Protein AF-A0A7R9N300-F1 (afdb_monomer_lite)

pLDDT: mean 79.07, std 14.96, range [37.84, 93.94]

Sequence (148 aa):
MIGENITVSVLFIGYVIVVLAVLLYRSAILATILIIALPAASLLIFPEASAAFLSSKRFSIIDDTVPIYNIHILLFIWASLLTLISYSELVSWYLTTTLKEKRNKEKNEKRSRKKGALPAKKSGMQVKIPFKPLENILIKMESLISKR

Secondary structure (DSSP, 8-state):
-HHHHHHHHHHHHHHHHHHHHHHHHT-HHHHHHHHHHHHHHHHHH-HHHHHHHHT-EEEEETTTTEEEEHHHHHHHHHHHHHHHHHHHHHHHHHHHHHHHHHHHHHHHHHHHHHHHTS-----------S-HHHHHHHHHHHHHHTT-

Foldseek 3Di:
DVVVVVVVVVVVVVLLVVLVCCLVPPHLVVSVCSLPVVLVVCCVVPVPVSVCQQQDFDDADDPNPRTDGPVVVSVVSSVVSNCVSVVVVVVVVVVVVVVVVVVVVVVVVVVVVVVVPDPPDDDDDDDDDPDPVVVVVVVVVVVVVVVD

Radius of gyration: 33.11 Å; chains: 1; bounding box: 68×48×85 Å

Structure (mmCIF, N/CA/C/O backbone):
data_AF-A0A7R9N300-F1
#
_entry.id   AF-A0A7R9N300-F1
#
loop_
_atom_site.group_PDB
_atom_site.id
_atom_site.type_symbol
_atom_site.label_atom_id
_atom_site.label_alt_id
_atom_site.label_comp_id
_atom_site.label_asym_id
_atom_site.label_entity_id
_atom_site.label_seq_id
_atom_site.pdbx_PDB_ins_code
_atom_site.Cartn_x
_atom_site.Cartn_y
_atom_site.Cartn_z
_atom_site.occupancy
_atom_site.B_iso_or_equiv
_atom_site.auth_seq_id
_atom_site.auth_comp_id
_atom_site.auth_asym_id
_atom_site.auth_atom_id
_atom_site.pdbx_PDB_model_num
ATOM 1 N N . MET A 1 1 ? 7.477 8.480 -27.616 1.00 49.88 1 MET A N 1
ATOM 2 C CA . MET A 1 1 ? 8.282 8.413 -26.374 1.00 49.88 1 MET A CA 1
ATOM 3 C C . MET A 1 1 ? 7.936 9.463 -25.309 1.00 49.88 1 MET A C 1
ATOM 5 O O . MET A 1 1 ? 7.931 9.095 -24.144 1.00 49.88 1 MET A O 1
ATOM 9 N N . ILE A 1 2 ? 7.628 10.737 -25.617 1.00 53.03 2 ILE A N 1
ATOM 10 C CA . ILE A 1 2 ? 7.255 11.720 -24.563 1.00 53.03 2 ILE A CA 1
ATOM 11 C C . ILE A 1 2 ? 5.836 11.465 -24.011 1.00 53.03 2 ILE A C 1
ATOM 13 O O . ILE A 1 2 ? 5.637 11.497 -22.801 1.00 53.03 2 ILE A O 1
ATOM 17 N N . GLY A 1 3 ? 4.867 11.139 -24.876 1.00 58.34 3 GLY A N 1
ATOM 18 C CA . GLY A 1 3 ? 3.469 10.917 -24.474 1.00 58.34 3 GLY A CA 1
ATOM 19 C C . GLY A 1 3 ? 3.245 9.710 -23.553 1.00 58.34 3 GLY A C 1
ATOM 20 O O . GLY A 1 3 ? 2.551 9.830 -22.550 1.00 58.34 3 GLY A O 1
ATOM 21 N N . GLU A 1 4 ? 3.888 8.572 -23.831 1.00 60.31 4 GLU A N 1
ATOM 22 C CA . GLU A 1 4 ? 3.704 7.332 -23.051 1.00 60.31 4 GLU A CA 1
ATOM 23 C C . GLU A 1 4 ? 4.165 7.478 -21.597 1.00 60.31 4 GLU A C 1
ATOM 25 O O . GLU A 1 4 ? 3.502 7.011 -20.673 1.00 60.31 4 GLU A O 1
ATOM 30 N N . ASN A 1 5 ? 5.262 8.205 -21.371 1.00 66.44 5 ASN A N 1
ATOM 31 C CA . ASN A 1 5 ? 5.778 8.455 -20.027 1.00 66.44 5 ASN A CA 1
ATOM 32 C C . ASN A 1 5 ? 4.820 9.300 -19.174 1.00 66.44 5 ASN A C 1
ATOM 34 O O . ASN A 1 5 ? 4.744 9.112 -17.956 1.00 66.44 5 ASN A O 1
ATOM 38 N N . ILE A 1 6 ? 4.080 10.219 -19.801 1.00 74.06 6 ILE A N 1
ATOM 39 C CA . ILE A 1 6 ? 3.089 11.061 -19.122 1.00 74.06 6 ILE A CA 1
ATOM 40 C C . ILE A 1 6 ? 1.875 10.216 -18.732 1.00 74.06 6 ILE A C 1
ATOM 42 O O . ILE A 1 6 ? 1.447 10.269 -17.580 1.00 74.06 6 ILE A O 1
ATOM 46 N N . THR A 1 7 ? 1.373 9.378 -19.643 1.00 79.19 7 THR A N 1
ATOM 47 C CA . THR A 1 7 ? 0.225 8.498 -19.386 1.00 79.19 7 THR A CA 1
ATOM 48 C C . THR A 1 7 ? 0.469 7.573 -18.196 1.00 79.19 7 THR A C 1
ATOM 50 O O . THR A 1 7 ? -0.360 7.511 -17.291 1.00 79.19 7 THR A O 1
ATOM 53 N N . VAL A 1 8 ? 1.627 6.908 -18.134 1.00 75.75 8 VAL A N 1
ATOM 54 C CA . VAL A 1 8 ? 1.952 6.001 -17.018 1.00 75.75 8 VAL A CA 1
ATOM 55 C C . VAL A 1 8 ? 2.082 6.762 -15.696 1.00 75.75 8 VAL A C 1
ATOM 57 O O . VAL A 1 8 ? 1.630 6.287 -14.655 1.00 75.75 8 VAL A O 1
ATOM 60 N N . SER A 1 9 ? 2.642 7.974 -15.731 1.00 76.06 9 SER A N 1
ATOM 61 C CA . SER A 1 9 ? 2.776 8.814 -14.536 1.00 76.06 9 SER A CA 1
ATOM 62 C C . SER A 1 9 ? 1.407 9.270 -14.013 1.00 76.06 9 SER A C 1
ATOM 64 O O . SER A 1 9 ? 1.168 9.239 -12.809 1.00 76.06 9 SER A O 1
ATOM 66 N N . VAL A 1 10 ? 0.478 9.623 -14.908 1.00 85.88 10 VAL A N 1
ATOM 67 C CA . VAL A 1 10 ? -0.907 9.985 -14.559 1.00 85.88 10 VAL A CA 1
ATOM 68 C C . VAL A 1 10 ? -1.656 8.791 -13.968 1.00 85.88 10 VAL A C 1
ATOM 70 O O . VAL A 1 10 ? -2.312 8.940 -12.939 1.00 85.88 10 VAL A O 1
ATOM 73 N N . LEU A 1 11 ? -1.526 7.601 -14.564 1.00 84.12 11 LEU A N 1
ATOM 74 C CA . LEU A 1 11 ? -2.128 6.374 -14.030 1.00 84.12 11 LEU 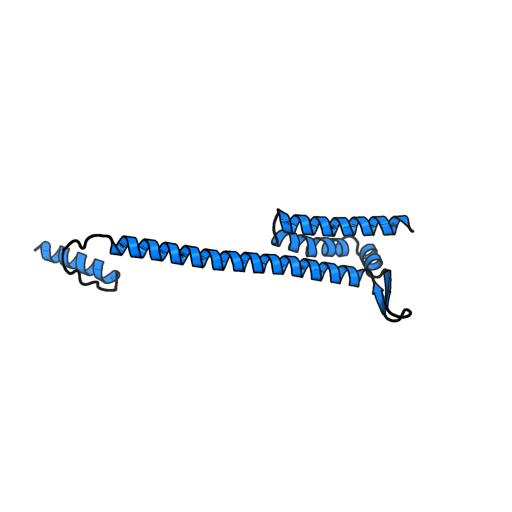A CA 1
ATOM 75 C C . LEU A 1 11 ? -1.602 6.054 -12.629 1.00 84.12 11 LEU A C 1
ATOM 77 O O . LEU A 1 11 ? -2.375 5.692 -11.744 1.00 84.12 11 LEU A O 1
ATOM 81 N N . PHE A 1 12 ? -0.301 6.240 -12.406 1.00 80.38 12 PHE A N 1
ATOM 82 C CA . PHE A 1 12 ? 0.316 6.012 -11.108 1.00 80.38 12 PHE A CA 1
ATOM 83 C C . PHE A 1 12 ? -0.162 7.008 -10.040 1.00 80.38 12 PHE A C 1
ATOM 85 O O . PHE A 1 12 ? -0.507 6.606 -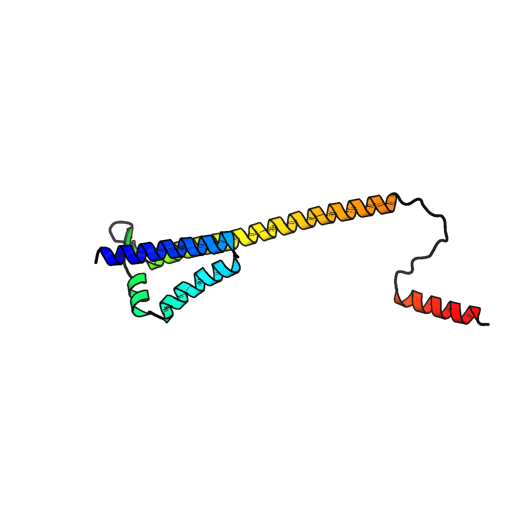8.930 1.00 80.38 12 PHE A O 1
ATOM 92 N N . ILE A 1 13 ? -0.256 8.298 -10.378 1.00 85.44 13 ILE A N 1
ATOM 93 C CA . ILE A 1 13 ? -0.833 9.312 -9.482 1.00 85.44 13 ILE A CA 1
ATOM 94 C C . ILE A 1 13 ? -2.299 8.978 -9.179 1.00 85.44 13 ILE A C 1
ATOM 96 O O . ILE A 1 13 ? -2.713 9.013 -8.020 1.00 85.44 13 ILE A O 1
ATOM 100 N N . GLY A 1 14 ? -3.072 8.594 -10.198 1.00 90.81 14 GLY A N 1
ATOM 101 C CA . GLY A 1 14 ? -4.456 8.152 -10.040 1.00 90.81 14 GLY A CA 1
ATOM 102 C C . GLY A 1 14 ? -4.580 6.965 -9.086 1.00 90.81 14 GLY A C 1
ATOM 103 O O . GLY A 1 14 ? -5.423 6.981 -8.192 1.00 90.81 14 GLY A O 1
ATOM 104 N N . TYR A 1 15 ? -3.693 5.978 -9.203 1.00 88.62 15 TYR A N 1
ATOM 105 C CA . TYR A 1 15 ? -3.618 4.848 -8.279 1.00 88.62 15 TYR A CA 1
ATOM 106 C C . TYR A 1 15 ? -3.397 5.296 -6.826 1.00 88.62 15 TYR A C 1
ATOM 108 O O . TYR A 1 15 ? -4.140 4.872 -5.941 1.00 88.62 15 TYR A O 1
ATOM 116 N N . VAL A 1 16 ? -2.440 6.196 -6.571 1.00 89.44 16 VAL A N 1
ATOM 117 C CA . VAL A 1 16 ? -2.187 6.724 -5.217 1.00 89.44 16 VAL A CA 1
ATOM 118 C C . VAL A 1 16 ? -3.424 7.436 -4.663 1.00 89.44 16 VAL A C 1
ATOM 120 O O . VAL A 1 16 ? -3.801 7.208 -3.513 1.00 89.44 16 VAL A O 1
ATOM 123 N N . ILE A 1 17 ? -4.096 8.252 -5.481 1.00 93.31 17 ILE A N 1
ATOM 124 C CA . ILE A 1 17 ? -5.331 8.949 -5.091 1.00 93.31 17 ILE A CA 1
ATOM 125 C C . ILE A 1 17 ? -6.433 7.948 -4.733 1.00 93.31 17 ILE A C 1
ATOM 127 O O . ILE A 1 17 ? -7.106 8.119 -3.718 1.00 93.31 17 ILE A O 1
ATOM 131 N N . VAL A 1 18 ? -6.606 6.886 -5.524 1.00 93.00 18 VAL A N 1
ATOM 132 C CA . VAL A 1 18 ? -7.599 5.835 -5.255 1.00 93.00 18 VAL A CA 1
ATOM 133 C C . VAL A 1 18 ? -7.302 5.125 -3.936 1.00 93.00 18 VAL A C 1
ATOM 135 O O . VAL A 1 18 ? -8.209 4.956 -3.122 1.00 93.00 18 VAL A O 1
ATOM 138 N N . VAL A 1 19 ? -6.045 4.752 -3.684 1.00 90.94 19 VAL A N 1
ATOM 139 C CA . VAL A 1 19 ? -5.636 4.123 -2.418 1.00 90.94 19 VAL A CA 1
ATOM 140 C C . VAL A 1 19 ? -5.947 5.033 -1.231 1.00 90.94 19 VAL A C 1
ATOM 142 O O . VAL A 1 19 ? -6.546 4.583 -0.252 1.00 90.94 19 VAL A O 1
ATOM 145 N N . LEU A 1 20 ? -5.597 6.319 -1.325 1.00 91.12 20 LEU A N 1
ATOM 146 C CA . LEU A 1 20 ? -5.889 7.302 -0.281 1.00 91.12 20 LEU A CA 1
ATOM 147 C C . LEU A 1 20 ? -7.397 7.480 -0.070 1.00 91.12 20 LEU A C 1
ATOM 149 O O . LEU A 1 20 ? -7.852 7.514 1.071 1.00 91.12 20 LEU A O 1
ATOM 153 N N . ALA A 1 21 ? -8.190 7.538 -1.139 1.00 93.06 21 ALA A N 1
ATOM 154 C CA . ALA A 1 21 ? -9.643 7.629 -1.036 1.00 93.06 21 ALA A CA 1
ATOM 155 C C . ALA A 1 21 ? -10.241 6.395 -0.337 1.00 93.06 21 ALA A C 1
ATOM 157 O O . ALA A 1 21 ? -11.104 6.529 0.530 1.00 93.06 21 ALA A O 1
ATOM 158 N N . VAL A 1 22 ? -9.765 5.189 -0.654 1.00 93.62 22 VAL A N 1
ATOM 159 C CA . VAL A 1 22 ? -10.220 3.959 0.016 1.00 93.62 22 VAL A CA 1
ATOM 160 C C . VAL A 1 22 ? -9.822 3.952 1.491 1.00 93.62 22 VAL A C 1
ATOM 162 O O . VAL A 1 22 ? -10.640 3.574 2.335 1.00 93.62 22 VAL A O 1
ATOM 165 N N . LEU A 1 23 ? -8.612 4.410 1.816 1.00 92.50 23 LEU A N 1
ATOM 166 C CA . LEU A 1 23 ? -8.161 4.544 3.199 1.00 92.50 23 LEU A CA 1
ATOM 167 C C . LEU A 1 23 ? -9.057 5.501 3.996 1.00 92.50 23 LEU A C 1
ATOM 169 O O . LEU A 1 23 ? -9.495 5.157 5.090 1.00 92.50 23 LEU A O 1
ATOM 173 N N . LEU A 1 24 ? -9.352 6.678 3.439 1.00 89.88 24 LEU A N 1
ATOM 174 C CA . LEU A 1 24 ? -10.097 7.734 4.128 1.00 89.88 24 LEU A CA 1
ATOM 175 C C . LEU A 1 24 ? -11.600 7.448 4.244 1.00 89.88 24 LEU A C 1
ATOM 177 O O . LEU A 1 24 ? -12.204 7.787 5.259 1.00 89.88 24 LEU A O 1
ATOM 181 N N . TYR A 1 25 ? -12.214 6.845 3.221 1.00 91.06 25 TYR A N 1
ATOM 182 C CA . TYR A 1 25 ? -13.678 6.737 3.128 1.00 91.06 25 TYR A CA 1
ATOM 183 C C . TYR A 1 25 ? -14.234 5.319 3.284 1.00 91.06 25 TYR A C 1
ATOM 185 O O . TYR A 1 25 ? -15.447 5.160 3.428 1.00 91.06 25 TYR A O 1
ATOM 193 N N . ARG A 1 26 ? -13.400 4.273 3.217 1.00 90.38 26 ARG A N 1
ATOM 194 C CA . ARG A 1 26 ? -13.873 2.879 3.246 1.00 90.38 26 ARG A CA 1
ATOM 195 C C . ARG A 1 26 ? -13.278 2.064 4.382 1.00 90.38 26 ARG A C 1
ATOM 197 O O . ARG A 1 26 ? -14.015 1.676 5.283 1.00 90.38 26 ARG A O 1
ATOM 204 N N . SER A 1 27 ? -12.002 1.700 4.296 1.00 89.81 27 SER A N 1
ATOM 205 C CA . SER A 1 27 ? -11.371 0.795 5.262 1.00 89.81 27 SER A CA 1
ATOM 206 C C . SER A 1 27 ? -9.859 0.748 5.074 1.00 89.81 27 SER A C 1
ATOM 208 O O . SER A 1 27 ? -9.376 0.594 3.950 1.00 89.81 27 SER A O 1
ATOM 210 N N . ALA A 1 28 ? -9.130 0.754 6.193 1.00 89.38 28 ALA A N 1
ATOM 211 C CA . ALA A 1 28 ? -7.696 0.495 6.230 1.00 89.38 28 ALA A CA 1
ATOM 212 C C . ALA A 1 28 ? -7.333 -0.876 5.629 1.00 89.38 28 ALA A C 1
ATOM 214 O O . ALA A 1 28 ? -6.378 -0.977 4.865 1.00 89.38 28 ALA A O 1
ATOM 215 N N . ILE A 1 29 ? -8.132 -1.921 5.886 1.00 90.50 29 ILE A N 1
ATOM 216 C CA . ILE A 1 29 ? -7.883 -3.279 5.366 1.00 90.50 29 ILE A CA 1
ATOM 217 C C . ILE A 1 29 ? -7.956 -3.294 3.836 1.00 90.50 29 ILE A C 1
ATOM 219 O O . ILE A 1 29 ? -7.074 -3.841 3.176 1.00 90.50 29 ILE A O 1
ATOM 223 N N . LEU A 1 30 ? -8.988 -2.668 3.263 1.00 91.81 30 LEU A N 1
ATOM 224 C CA . LEU A 1 30 ? -9.150 -2.597 1.808 1.00 91.81 30 LEU A CA 1
ATOM 225 C C . LEU A 1 30 ? -8.027 -1.790 1.152 1.00 91.81 30 LEU A C 1
ATOM 227 O O . LEU A 1 30 ? -7.529 -2.196 0.105 1.00 91.81 30 LEU A O 1
ATOM 231 N N . ALA A 1 31 ? -7.602 -0.687 1.774 1.00 91.94 31 ALA A N 1
ATOM 232 C CA . ALA A 1 31 ? -6.475 0.104 1.290 1.00 91.94 31 ALA A CA 1
ATOM 233 C C . ALA A 1 31 ? -5.169 -0.709 1.292 1.00 91.94 31 ALA A C 1
ATOM 235 O O . ALA A 1 31 ? -4.437 -0.684 0.306 1.00 91.94 31 ALA A O 1
ATOM 236 N N . THR A 1 32 ? -4.912 -1.495 2.343 1.00 91.12 32 THR A N 1
ATOM 237 C CA . THR A 1 32 ? -3.747 -2.392 2.415 1.00 91.12 32 THR A CA 1
ATOM 238 C C . THR A 1 32 ? -3.775 -3.450 1.316 1.00 91.12 32 THR A C 1
ATOM 240 O O . THR A 1 32 ? -2.765 -3.665 0.647 1.00 91.12 32 THR A O 1
ATOM 243 N N . ILE A 1 33 ? -4.930 -4.090 1.092 1.00 93.12 33 ILE A N 1
ATOM 244 C CA . ILE A 1 33 ? -5.087 -5.073 0.010 1.00 93.12 33 ILE A CA 1
ATOM 245 C C . ILE A 1 33 ? -4.790 -4.414 -1.336 1.00 93.12 33 ILE A C 1
ATOM 247 O O . ILE A 1 33 ? -4.037 -4.972 -2.123 1.00 93.12 33 ILE A O 1
ATOM 251 N N . LEU A 1 34 ? -5.324 -3.219 -1.587 1.00 92.12 34 LEU A N 1
ATOM 252 C CA . LEU A 1 34 ? -5.069 -2.465 -2.815 1.00 92.12 34 LEU A CA 1
ATOM 253 C C . LEU A 1 34 ? -3.584 -2.148 -3.017 1.00 92.12 34 LEU A C 1
ATOM 255 O O . LEU A 1 34 ? -3.086 -2.321 -4.128 1.00 92.12 34 LEU A O 1
ATOM 259 N N . ILE A 1 35 ? -2.880 -1.739 -1.956 1.00 91.31 35 ILE A N 1
ATOM 260 C CA . ILE A 1 35 ? -1.448 -1.416 -2.028 1.00 91.31 35 ILE A CA 1
ATOM 261 C C . ILE A 1 35 ? -0.603 -2.616 -2.436 1.00 91.31 35 ILE A C 1
ATOM 263 O O . ILE A 1 35 ? 0.374 -2.454 -3.158 1.00 91.31 35 ILE A O 1
ATOM 267 N N . ILE A 1 36 ? -0.954 -3.806 -1.956 1.00 88.94 36 ILE A N 1
ATOM 268 C CA . ILE A 1 36 ? -0.147 -5.009 -2.165 1.00 88.94 36 ILE A CA 1
ATOM 269 C C . ILE A 1 36 ? -0.589 -5.738 -3.435 1.00 88.94 36 ILE A C 1
ATOM 271 O O . ILE A 1 36 ? 0.233 -6.078 -4.285 1.00 88.94 36 ILE A O 1
ATOM 275 N N . ALA A 1 37 ? -1.891 -5.982 -3.577 1.00 89.56 37 ALA A N 1
ATOM 276 C CA . ALA A 1 37 ? -2.434 -6.855 -4.607 1.00 89.56 37 ALA A CA 1
ATOM 277 C C . ALA A 1 37 ? -2.319 -6.252 -6.004 1.00 89.56 37 ALA A C 1
ATOM 279 O O . ALA A 1 37 ? -2.023 -6.972 -6.947 1.00 89.56 37 ALA A O 1
ATOM 280 N N . LEU A 1 38 ? -2.543 -4.947 -6.153 1.00 86.81 38 LEU A N 1
ATOM 281 C CA . LEU A 1 38 ? -2.583 -4.304 -7.464 1.00 86.81 38 LEU A CA 1
ATOM 282 C C . LEU A 1 38 ? -1.211 -4.304 -8.171 1.00 86.81 38 LEU A C 1
ATOM 284 O O . LEU A 1 38 ? -1.136 -4.726 -9.325 1.00 86.81 38 LEU A O 1
ATOM 288 N N . PRO A 1 39 ? -0.108 -3.935 -7.502 1.00 83.56 39 PRO A N 1
ATOM 289 C CA . PRO A 1 39 ? 1.212 -4.041 -8.114 1.00 83.56 39 PRO A CA 1
ATOM 290 C C . PRO A 1 39 ? 1.775 -5.468 -8.154 1.00 83.56 39 PRO A C 1
ATOM 292 O O . PRO A 1 39 ? 2.515 -5.807 -9.075 1.00 83.56 39 PRO A O 1
ATOM 295 N N . ALA A 1 40 ? 1.401 -6.344 -7.216 1.00 87.62 40 ALA A N 1
ATOM 296 C CA . ALA A 1 40 ? 1.701 -7.768 -7.364 1.00 87.62 40 ALA A CA 1
ATOM 297 C C . ALA A 1 40 ? 1.009 -8.346 -8.612 1.00 87.62 40 ALA A C 1
ATOM 299 O O . ALA A 1 40 ? 1.629 -9.061 -9.397 1.00 87.62 40 ALA A O 1
ATOM 300 N N . ALA A 1 41 ? -0.252 -7.979 -8.849 1.00 89.50 41 ALA A N 1
ATOM 301 C CA . ALA A 1 41 ? -0.995 -8.380 -10.035 1.00 89.50 41 ALA A CA 1
ATOM 302 C C . ALA A 1 41 ? -0.363 -7.823 -11.316 1.00 89.50 41 ALA A C 1
ATOM 304 O O . ALA A 1 41 ? -0.276 -8.553 -12.299 1.00 89.50 41 ALA A O 1
ATOM 305 N N . SER A 1 42 ? 0.135 -6.581 -11.321 1.00 85.62 42 SER A N 1
ATOM 306 C CA . SER A 1 42 ? 0.801 -6.037 -12.512 1.00 85.62 42 SER A CA 1
ATOM 307 C C . SER A 1 42 ? 2.063 -6.823 -12.877 1.00 85.62 42 SER A C 1
ATOM 309 O O . SER A 1 42 ? 2.279 -7.102 -14.054 1.00 85.62 42 SER A O 1
ATOM 311 N N . LEU A 1 43 ? 2.850 -7.244 -11.879 1.00 89.00 43 LEU A N 1
ATOM 312 C CA . LEU A 1 43 ? 4.031 -8.091 -12.083 1.00 89.00 43 LEU A CA 1
ATOM 313 C C . LEU A 1 43 ? 3.678 -9.477 -12.633 1.00 89.00 43 LEU A C 1
ATOM 315 O O . LEU A 1 43 ? 4.429 -10.014 -13.441 1.00 89.00 43 LEU A O 1
ATOM 319 N N . LEU A 1 44 ? 2.548 -10.050 -12.213 1.00 92.00 44 LEU A N 1
ATOM 320 C CA . LEU A 1 44 ? 2.114 -11.377 -12.657 1.00 92.00 44 LEU A CA 1
ATOM 321 C C . LEU A 1 44 ? 1.475 -11.361 -14.050 1.00 92.00 44 LEU A C 1
ATOM 323 O O . LEU A 1 44 ? 1.695 -12.282 -14.830 1.00 92.00 44 LEU A O 1
ATOM 327 N N . ILE A 1 45 ? 0.678 -10.336 -14.362 1.00 93.81 45 ILE A N 1
ATOM 328 C CA . ILE A 1 45 ? -0.062 -10.248 -15.629 1.00 93.81 45 ILE A CA 1
ATOM 329 C C . ILE A 1 45 ? 0.838 -9.707 -16.749 1.00 93.81 45 ILE A C 1
ATOM 331 O O . ILE A 1 45 ? 0.759 -10.176 -17.881 1.00 93.81 45 ILE A O 1
ATOM 335 N N . PHE A 1 46 ? 1.709 -8.741 -16.438 1.00 91.25 46 PHE A N 1
ATOM 336 C CA . PHE A 1 46 ? 2.578 -8.071 -17.410 1.00 91.25 46 PHE A CA 1
ATOM 337 C C . PHE A 1 46 ? 4.034 -8.026 -16.918 1.00 91.25 46 PHE A C 1
ATOM 339 O O . PHE A 1 46 ? 4.543 -6.946 -16.593 1.00 91.25 46 PHE A O 1
ATOM 346 N N . PRO A 1 47 ? 4.725 -9.177 -16.848 1.00 88.00 47 PRO A N 1
ATOM 347 C CA . PRO A 1 47 ? 6.058 -9.267 -16.253 1.00 88.00 47 PRO A CA 1
ATOM 348 C C . PRO A 1 47 ? 7.102 -8.427 -17.001 1.00 88.00 47 PRO A C 1
ATOM 350 O O . PRO A 1 47 ? 7.846 -7.680 -16.370 1.00 88.00 47 PRO A O 1
ATOM 353 N N . GLU A 1 48 ? 7.124 -8.476 -18.335 1.00 88.44 48 GLU A N 1
ATOM 354 C CA . GLU A 1 48 ? 8.104 -7.745 -19.156 1.00 88.44 48 GLU A CA 1
ATOM 355 C C . GLU A 1 48 ? 7.913 -6.227 -19.072 1.00 88.44 48 GLU A C 1
ATOM 357 O O . GLU A 1 48 ? 8.859 -5.488 -18.796 1.00 88.44 48 GLU A O 1
ATOM 362 N N . ALA A 1 49 ? 6.673 -5.757 -19.239 1.00 85.44 49 ALA A N 1
ATOM 363 C CA . ALA A 1 49 ? 6.350 -4.336 -19.148 1.00 85.44 49 ALA A CA 1
ATOM 364 C C . ALA A 1 49 ? 6.597 -3.789 -17.733 1.00 85.44 49 ALA A C 1
ATOM 366 O O . ALA A 1 49 ? 7.119 -2.684 -17.575 1.00 85.44 49 ALA A O 1
ATOM 367 N N . SER A 1 50 ? 6.277 -4.575 -16.701 1.00 86.19 50 SER A N 1
ATOM 368 C CA . SER A 1 50 ? 6.535 -4.202 -15.310 1.00 86.19 50 SER A CA 1
ATOM 369 C C . SER A 1 50 ? 8.032 -4.149 -15.014 1.00 86.19 50 SER A C 1
ATOM 371 O O . SER A 1 50 ? 8.490 -3.177 -14.421 1.00 86.19 50 SER A O 1
ATOM 373 N N . ALA A 1 51 ? 8.815 -5.136 -15.457 1.00 86.88 51 ALA A N 1
ATOM 374 C CA . ALA A 1 51 ? 10.264 -5.136 -15.276 1.00 86.88 51 ALA A CA 1
ATOM 375 C C . ALA A 1 51 ? 10.913 -3.923 -15.959 1.00 86.88 51 ALA A C 1
ATOM 377 O O . ALA A 1 51 ? 11.666 -3.196 -15.312 1.00 86.88 51 ALA A O 1
ATOM 378 N N . ALA A 1 52 ? 10.541 -3.645 -17.214 1.00 86.19 52 ALA A N 1
ATOM 379 C CA . ALA A 1 52 ? 11.025 -2.486 -17.961 1.00 86.19 52 ALA A CA 1
ATOM 380 C C . ALA A 1 52 ? 10.645 -1.157 -17.286 1.00 86.19 52 ALA A C 1
ATOM 382 O O . ALA A 1 52 ? 11.460 -0.233 -17.193 1.00 86.19 52 ALA A O 1
ATOM 383 N N . PHE A 1 53 ? 9.419 -1.055 -16.763 1.00 83.88 53 PHE A N 1
ATOM 384 C CA . PHE A 1 53 ? 8.986 0.122 -16.019 1.00 83.88 53 PHE A CA 1
ATOM 385 C C . PHE A 1 53 ? 9.798 0.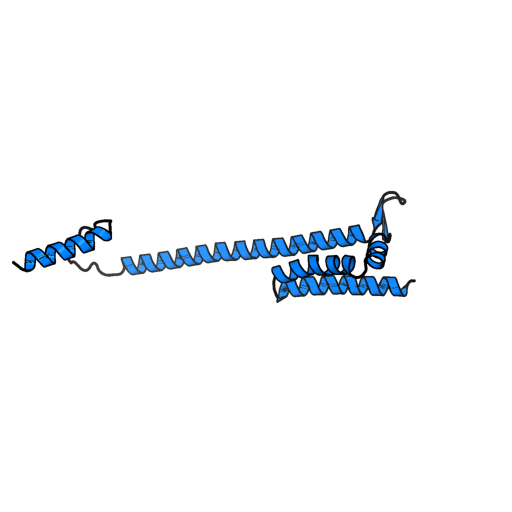305 -14.735 1.00 83.88 53 PHE A C 1
ATOM 387 O O . PHE A 1 53 ? 10.275 1.408 -14.473 1.00 83.88 53 PHE A O 1
ATOM 394 N N . LEU A 1 54 ? 9.984 -0.751 -13.942 1.00 85.88 54 LEU A N 1
ATOM 395 C CA . LEU A 1 54 ? 10.695 -0.694 -12.664 1.00 85.88 54 LEU A CA 1
ATOM 396 C C . LEU A 1 54 ? 12.184 -0.365 -12.828 1.00 85.88 54 LEU A C 1
ATOM 398 O O . LEU A 1 54 ? 12.724 0.383 -12.010 1.00 85.88 54 LEU A O 1
ATOM 402 N N . SER A 1 55 ? 12.821 -0.862 -13.893 1.00 88.81 55 SER A N 1
ATOM 403 C CA . SER A 1 55 ? 14.226 -0.595 -14.225 1.00 88.81 55 SER A CA 1
ATOM 404 C C . SER A 1 55 ? 14.451 0.730 -14.959 1.00 88.81 55 SER A C 1
ATOM 406 O O . SER A 1 55 ? 15.589 1.079 -15.265 1.00 88.81 55 SER A O 1
ATOM 408 N N . SER A 1 56 ? 13.395 1.489 -15.267 1.00 86.62 56 SER A N 1
ATOM 409 C CA . SER A 1 56 ? 13.530 2.776 -15.952 1.00 86.62 56 SER A CA 1
ATOM 410 C C . SER A 1 56 ? 14.155 3.826 -15.029 1.00 86.62 56 SER A C 1
ATOM 412 O O . SER A 1 56 ? 13.632 4.121 -13.948 1.00 86.62 56 SER A O 1
ATOM 414 N N . LYS A 1 57 ? 15.283 4.404 -15.464 1.00 85.94 57 LYS A N 1
ATOM 415 C CA . LYS A 1 57 ? 15.996 5.485 -14.764 1.00 85.94 57 LYS A CA 1
ATOM 416 C C . LYS A 1 57 ? 15.200 6.786 -14.876 1.00 85.94 57 LYS A C 1
ATOM 418 O O . LYS A 1 57 ? 14.770 7.155 -15.966 1.00 85.94 57 LYS A O 1
ATOM 423 N N . ARG A 1 58 ? 15.014 7.490 -13.756 1.00 81.94 58 ARG A N 1
ATOM 424 C CA . ARG A 1 58 ? 14.323 8.790 -13.725 1.00 81.94 58 ARG A CA 1
ATOM 425 C C . ARG A 1 58 ? 15.276 9.953 -13.561 1.00 81.94 58 ARG A C 1
ATOM 427 O O . ARG A 1 58 ? 15.194 10.915 -14.312 1.00 81.94 58 ARG A O 1
ATOM 434 N N . PHE A 1 59 ? 16.162 9.861 -12.585 1.00 81.38 59 PHE A N 1
ATOM 435 C CA . PHE A 1 59 ? 17.169 10.874 -12.303 1.00 81.38 59 PHE A CA 1
ATOM 436 C C . PHE A 1 59 ? 18.347 10.213 -11.601 1.00 81.38 59 PHE A C 1
ATOM 438 O O . PHE A 1 59 ? 18.250 9.071 -11.153 1.00 81.38 59 PHE A O 1
ATOM 445 N N . SER A 1 60 ? 19.471 10.910 -11.530 1.00 81.00 60 SER A N 1
ATOM 446 C CA . SER A 1 60 ? 20.609 10.470 -10.736 1.00 81.00 60 SER A CA 1
ATOM 447 C C . SER A 1 60 ? 20.960 11.529 -9.713 1.00 81.00 60 SER A C 1
ATOM 449 O O . SER A 1 60 ? 20.828 12.722 -9.980 1.00 81.00 60 SER A O 1
ATOM 451 N N . ILE A 1 61 ? 21.391 11.084 -8.540 1.00 73.88 61 ILE A N 1
ATOM 452 C CA . ILE A 1 61 ? 21.917 11.955 -7.495 1.00 73.88 61 ILE A CA 1
ATOM 453 C C . ILE A 1 61 ? 23.444 11.910 -7.589 1.00 73.88 61 ILE A C 1
ATOM 455 O O . ILE A 1 61 ? 24.008 10.819 -7.649 1.00 73.88 61 ILE A O 1
ATOM 459 N N . ILE A 1 62 ? 24.075 13.094 -7.600 1.00 71.06 62 ILE A N 1
ATOM 460 C CA . ILE A 1 62 ? 25.534 13.323 -7.659 1.00 71.06 62 ILE A CA 1
ATOM 461 C C . ILE A 1 62 ? 26.172 12.722 -8.920 1.00 71.06 62 ILE A C 1
ATOM 463 O O . ILE A 1 62 ? 26.478 11.534 -8.940 1.00 71.06 62 ILE A O 1
ATOM 467 N N . ASP A 1 63 ? 26.370 13.540 -9.961 1.00 67.69 63 ASP A N 1
ATOM 468 C CA . ASP A 1 63 ? 27.167 13.232 -11.168 1.00 67.69 63 ASP A CA 1
ATOM 469 C C . ASP A 1 63 ? 27.055 11.780 -11.670 1.00 67.69 63 ASP A C 1
ATOM 471 O O . ASP A 1 63 ? 28.039 11.100 -11.934 1.00 67.69 63 ASP A O 1
ATOM 475 N N . ASP A 1 64 ? 25.823 11.282 -11.772 1.00 69.69 64 ASP A N 1
ATOM 476 C CA . ASP A 1 64 ? 25.504 9.929 -12.242 1.00 69.69 64 ASP A CA 1
ATOM 477 C C . ASP A 1 64 ? 25.939 8.737 -11.357 1.00 69.69 64 ASP A C 1
ATOM 479 O O . ASP A 1 64 ? 25.770 7.580 -11.739 1.00 69.69 64 ASP A O 1
ATOM 483 N N . THR A 1 65 ? 26.395 9.001 -10.132 1.00 75.75 65 THR A N 1
ATOM 484 C CA . THR A 1 65 ? 26.917 7.984 -9.202 1.00 75.75 65 THR A CA 1
ATOM 485 C C . THR A 1 65 ? 25.812 7.129 -8.573 1.00 75.75 65 THR A C 1
ATOM 487 O O . THR A 1 65 ? 26.000 5.930 -8.369 1.00 75.75 65 THR A O 1
ATOM 490 N N . VAL A 1 66 ? 24.648 7.717 -8.263 1.00 80.88 66 VAL A N 1
ATOM 491 C CA . VAL A 1 66 ? 23.520 6.997 -7.643 1.00 80.88 66 VAL A CA 1
ATOM 492 C C . VAL A 1 66 ? 22.260 7.120 -8.508 1.00 80.88 66 VAL A C 1
ATOM 494 O O . VAL A 1 66 ? 21.481 8.068 -8.339 1.00 80.88 66 VAL A O 1
ATOM 497 N N . PRO A 1 67 ? 22.025 6.171 -9.437 1.00 84.06 67 PRO A N 1
ATOM 498 C CA . PRO A 1 67 ? 20.855 6.202 -10.302 1.00 84.06 67 PRO A CA 1
ATOM 499 C C . PRO A 1 67 ? 19.575 5.865 -9.526 1.00 84.06 67 PRO A C 1
ATOM 501 O O . PRO A 1 67 ? 19.455 4.815 -8.892 1.00 84.06 67 PRO A O 1
ATOM 504 N N . ILE A 1 68 ? 18.568 6.732 -9.639 1.00 87.12 68 ILE A N 1
ATOM 505 C CA . ILE A 1 68 ? 17.230 6.509 -9.095 1.00 87.12 68 ILE A CA 1
ATOM 506 C C . ILE A 1 68 ? 16.310 5.994 -10.196 1.00 87.12 68 ILE A C 1
ATOM 508 O O . ILE A 1 68 ? 15.874 6.710 -11.102 1.00 87.12 68 ILE A O 1
ATOM 512 N N . TYR A 1 69 ? 16.006 4.710 -10.076 1.00 88.94 69 TYR A N 1
ATOM 513 C CA . TYR A 1 69 ? 14.996 4.011 -10.858 1.00 88.94 69 TYR A CA 1
ATOM 514 C C . TYR A 1 69 ? 13.578 4.191 -10.302 1.00 88.94 69 TYR A C 1
ATOM 516 O O . TYR A 1 69 ? 13.385 4.485 -9.118 1.00 88.94 69 TYR A O 1
ATOM 524 N N . ASN A 1 70 ? 12.580 3.931 -11.147 1.00 86.88 70 ASN A N 1
ATOM 525 C CA . ASN A 1 70 ? 11.165 3.922 -10.767 1.00 86.88 70 ASN A CA 1
ATOM 526 C C . ASN A 1 70 ? 10.867 3.018 -9.565 1.00 86.88 70 ASN A C 1
ATOM 528 O O . ASN A 1 70 ? 10.024 3.382 -8.747 1.00 86.88 70 ASN A O 1
ATOM 532 N N . ILE A 1 71 ? 11.565 1.883 -9.419 1.00 87.50 71 ILE A N 1
ATOM 533 C CA . ILE A 1 71 ? 11.379 0.997 -8.262 1.00 87.50 71 ILE A CA 1
ATOM 534 C C . ILE A 1 71 ? 11.635 1.712 -6.932 1.00 87.50 71 ILE A C 1
ATOM 536 O O . ILE A 1 71 ? 10.866 1.515 -6.000 1.00 87.50 71 ILE A O 1
ATOM 540 N N . HIS A 1 72 ? 12.639 2.589 -6.837 1.00 89.81 72 HIS A N 1
ATOM 541 C CA . HIS A 1 72 ? 12.933 3.305 -5.591 1.00 89.81 72 HIS A CA 1
ATOM 542 C C . HIS A 1 72 ? 11.814 4.279 -5.223 1.00 89.81 72 HIS A C 1
ATOM 544 O O . HIS A 1 72 ? 11.384 4.331 -4.073 1.00 89.81 72 HIS A O 1
ATOM 550 N N . ILE A 1 73 ? 11.316 5.026 -6.213 1.00 86.25 73 ILE A N 1
ATOM 551 C CA . ILE A 1 73 ? 10.211 5.976 -6.038 1.00 86.25 73 ILE A CA 1
ATOM 552 C C . ILE A 1 73 ? 8.943 5.220 -5.630 1.00 86.25 73 ILE A C 1
ATOM 554 O O . ILE A 1 73 ? 8.246 5.621 -4.699 1.00 86.25 73 ILE A O 1
ATOM 558 N N . LEU A 1 74 ? 8.673 4.095 -6.294 1.00 85.12 74 LEU A N 1
ATOM 559 C CA . LEU A 1 74 ? 7.540 3.232 -5.995 1.00 85.12 74 LEU A CA 1
ATOM 560 C C . LEU A 1 74 ? 7.617 2.683 -4.566 1.00 85.12 74 LEU A C 1
ATOM 562 O O . LEU A 1 74 ? 6.643 2.795 -3.824 1.00 85.12 74 LEU A O 1
ATOM 566 N N . LEU A 1 75 ? 8.781 2.160 -4.161 1.00 88.44 75 LEU A N 1
ATOM 567 C CA . LEU A 1 75 ? 9.010 1.638 -2.813 1.00 88.44 75 LEU A CA 1
ATOM 568 C C . LEU A 1 75 ? 8.827 2.725 -1.752 1.00 88.44 75 LEU A C 1
ATOM 570 O O . LEU A 1 75 ? 8.198 2.479 -0.728 1.00 88.44 75 LEU A O 1
ATOM 574 N N . PHE A 1 76 ? 9.351 3.928 -2.002 1.00 89.69 76 PHE A N 1
ATOM 575 C CA . PHE A 1 76 ? 9.216 5.064 -1.095 1.00 89.69 76 PHE A CA 1
ATOM 576 C C . PHE A 1 76 ? 7.747 5.444 -0.885 1.00 89.69 76 PHE A C 1
ATOM 578 O O . PHE A 1 76 ? 7.296 5.616 0.251 1.00 89.69 76 PHE A O 1
ATOM 585 N N . ILE A 1 77 ? 6.976 5.523 -1.971 1.00 87.38 77 ILE A N 1
ATOM 586 C CA . ILE A 1 77 ? 5.548 5.844 -1.913 1.00 87.38 77 ILE A CA 1
ATOM 587 C C . ILE A 1 77 ? 4.778 4.731 -1.205 1.00 87.38 77 ILE A C 1
ATOM 589 O O . ILE A 1 77 ? 3.940 5.018 -0.354 1.00 87.38 77 ILE A O 1
ATOM 593 N N . TRP A 1 78 ? 5.081 3.465 -1.488 1.00 90.00 78 TRP A N 1
ATOM 594 C CA . TRP A 1 78 ? 4.441 2.343 -0.802 1.00 90.00 78 TRP A CA 1
ATOM 595 C C . TRP A 1 78 ? 4.744 2.316 0.683 1.00 90.00 78 TRP A C 1
ATOM 597 O O . TRP A 1 78 ? 3.821 2.167 1.474 1.00 90.00 78 TRP A O 1
ATOM 607 N N . ALA A 1 79 ? 6.006 2.490 1.073 1.00 91.44 79 ALA A N 1
ATOM 608 C CA . ALA A 1 79 ? 6.391 2.558 2.475 1.00 91.44 79 ALA A CA 1
ATOM 609 C C . ALA A 1 79 ? 5.664 3.708 3.186 1.00 91.44 79 ALA A C 1
ATOM 611 O O . ALA A 1 79 ? 5.136 3.522 4.284 1.00 91.44 79 ALA A O 1
ATOM 612 N N . SER A 1 80 ? 5.563 4.869 2.533 1.00 92.38 80 SER A N 1
ATOM 613 C CA . SER A 1 80 ? 4.832 6.028 3.053 1.00 92.38 80 SER A CA 1
ATOM 614 C C . SER A 1 80 ? 3.343 5.728 3.240 1.00 92.38 80 SER A C 1
ATOM 616 O O . SER A 1 80 ? 2.790 5.985 4.308 1.00 92.38 80 SER A O 1
ATOM 618 N N . LEU A 1 81 ? 2.693 5.134 2.236 1.00 90.94 81 LEU A N 1
ATOM 619 C CA . LEU A 1 81 ? 1.278 4.775 2.310 1.00 90.94 81 LEU A CA 1
ATOM 620 C C . LEU A 1 81 ? 1.022 3.679 3.355 1.00 90.94 81 LEU A C 1
ATOM 622 O O . LEU A 1 81 ? 0.091 3.799 4.143 1.00 90.94 81 LEU A O 1
ATOM 626 N N . LEU A 1 82 ? 1.865 2.647 3.424 1.00 91.38 82 LEU A N 1
ATOM 627 C CA . LEU A 1 82 ? 1.756 1.573 4.415 1.00 91.38 82 LEU A CA 1
ATOM 628 C C . LEU A 1 82 ? 1.915 2.113 5.841 1.00 91.38 82 LEU A C 1
ATOM 630 O O . LEU A 1 82 ? 1.166 1.728 6.742 1.00 91.38 82 LEU A O 1
ATOM 634 N N . THR A 1 83 ? 2.858 3.037 6.037 1.00 93.94 83 THR A N 1
ATOM 635 C CA . THR A 1 83 ? 3.044 3.742 7.309 1.00 93.94 83 THR A CA 1
ATOM 636 C C . THR A 1 83 ? 1.803 4.552 7.658 1.00 93.94 83 THR A C 1
ATOM 638 O O . THR A 1 83 ? 1.322 4.457 8.783 1.00 93.94 83 THR A O 1
ATOM 641 N N . LEU A 1 84 ? 1.238 5.293 6.700 1.00 93.31 84 LEU A N 1
ATOM 642 C CA . LEU A 1 84 ? 0.025 6.083 6.909 1.00 93.31 84 LEU A CA 1
ATOM 643 C C . LEU A 1 84 ? -1.169 5.207 7.313 1.00 93.31 84 LEU A C 1
ATOM 645 O O . LEU A 1 84 ? -1.861 5.528 8.279 1.00 93.31 84 LEU A O 1
ATOM 649 N N . ILE A 1 85 ? -1.386 4.086 6.618 1.00 91.56 85 ILE A N 1
ATOM 650 C CA . ILE A 1 85 ? -2.455 3.137 6.949 1.00 91.56 85 ILE A CA 1
ATOM 651 C C . ILE A 1 85 ? -2.244 2.574 8.353 1.00 91.56 85 ILE A C 1
ATOM 653 O O . ILE A 1 85 ? -3.141 2.658 9.192 1.00 91.56 85 ILE A O 1
ATOM 657 N N . SER A 1 86 ? -1.048 2.050 8.627 1.00 91.56 86 SER A N 1
ATOM 658 C CA . SER A 1 86 ? -0.723 1.435 9.918 1.00 91.56 86 SER A CA 1
ATOM 659 C C . SER A 1 86 ? -0.879 2.437 11.060 1.00 91.56 86 SER A C 1
ATOM 661 O O . SER A 1 86 ? -1.470 2.128 12.092 1.00 91.56 86 SER A O 1
ATOM 663 N N . TYR A 1 87 ? -0.406 3.666 10.858 1.00 93.12 87 TYR A N 1
ATOM 664 C CA . TYR A 1 87 ? -0.539 4.747 11.823 1.00 93.12 87 TYR A CA 1
ATOM 665 C C . TYR A 1 87 ? -2.006 5.110 12.072 1.00 93.12 87 TYR A C 1
ATOM 667 O O . TYR A 1 87 ? -2.413 5.243 13.225 1.00 93.12 87 TYR A O 1
ATOM 675 N N . SER A 1 88 ? -2.821 5.215 11.018 1.00 90.62 88 SER A N 1
ATOM 676 C CA . SER A 1 88 ? -4.249 5.519 11.157 1.00 90.62 88 SER A CA 1
ATOM 677 C C . SER A 1 88 ? -4.996 4.457 11.973 1.00 90.62 88 SER A C 1
ATOM 679 O O . SER A 1 88 ? -5.802 4.801 12.840 1.00 90.62 88 SER A O 1
ATOM 681 N N . GLU A 1 89 ? -4.666 3.179 11.773 1.00 89.88 89 GLU A N 1
ATOM 682 C CA . GLU A 1 89 ? -5.265 2.068 12.512 1.00 89.88 89 GLU A CA 1
ATOM 683 C C . GLU A 1 89 ? -4.835 2.084 13.985 1.00 89.88 89 GLU A C 1
ATOM 685 O O . GLU A 1 89 ? -5.671 1.964 14.884 1.00 89.88 89 GLU A O 1
ATOM 690 N N . LEU A 1 90 ? -3.546 2.326 14.254 1.00 93.00 90 LEU A N 1
ATOM 691 C CA . LEU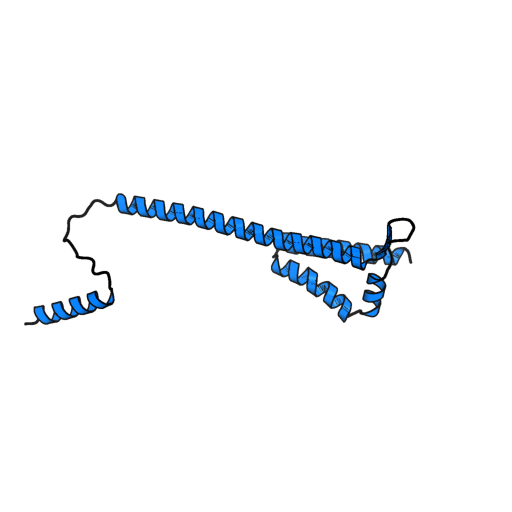 A 1 90 ? -3.021 2.456 15.615 1.00 93.00 90 LEU A CA 1
ATOM 692 C C . LEU A 1 90 ? -3.681 3.611 16.375 1.00 93.00 90 LEU A C 1
ATOM 694 O O . LEU A 1 90 ? -4.089 3.441 17.527 1.00 93.00 90 LEU A O 1
ATOM 698 N N . VAL A 1 91 ? -3.825 4.773 15.735 1.00 92.62 91 VAL A N 1
ATOM 699 C CA . VAL A 1 91 ? -4.491 5.942 16.325 1.00 92.62 91 VAL A CA 1
ATOM 700 C C . VAL A 1 91 ? -5.967 5.644 16.594 1.00 92.62 91 VAL A C 1
ATOM 702 O O . VAL A 1 91 ? -6.460 5.924 17.689 1.00 92.62 91 VAL A O 1
ATOM 705 N N . SER A 1 92 ? -6.668 5.031 15.639 1.00 90.06 92 SER A N 1
ATOM 706 C CA . SER A 1 92 ? -8.074 4.637 15.788 1.00 90.06 92 SER A CA 1
ATOM 707 C C . SER A 1 92 ? -8.279 3.672 16.964 1.00 90.06 92 SER A C 1
ATOM 709 O O . SER A 1 92 ? -9.150 3.878 17.821 1.00 90.06 92 SER A O 1
ATOM 711 N N . TRP A 1 93 ? -7.425 2.652 17.068 1.00 91.62 93 TRP A N 1
ATOM 712 C CA . TRP A 1 93 ? -7.444 1.690 18.167 1.00 91.62 93 TRP A CA 1
ATOM 713 C C . TRP A 1 93 ? -7.154 2.349 19.522 1.00 91.62 93 TRP A C 1
ATOM 715 O O . TRP A 1 93 ? -7.870 2.107 20.503 1.00 91.62 93 TRP A O 1
ATOM 725 N N . TYR A 1 94 ? -6.148 3.225 19.575 1.00 93.00 94 TYR A N 1
ATOM 726 C CA . TYR A 1 94 ? -5.774 3.956 20.782 1.00 93.00 94 TYR A CA 1
ATOM 727 C C . TYR A 1 94 ? -6.924 4.839 21.293 1.00 93.00 94 TYR A C 1
ATOM 729 O O . TYR A 1 94 ? -7.303 4.780 22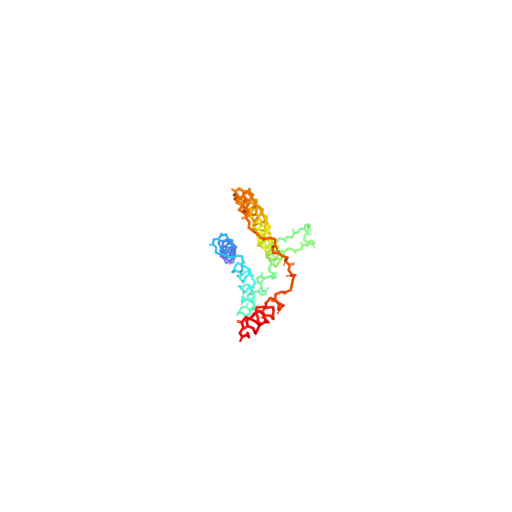.470 1.00 93.00 94 TYR A O 1
ATOM 737 N N . LEU A 1 95 ? -7.550 5.612 20.402 1.00 92.94 95 LEU A N 1
ATOM 738 C CA . LEU A 1 95 ? -8.693 6.462 20.741 1.00 92.94 95 LEU A CA 1
ATOM 739 C C . LEU A 1 95 ? -9.897 5.634 21.204 1.00 92.94 95 LEU A C 1
ATOM 741 O O . LEU A 1 95 ? -10.525 5.948 22.214 1.00 92.94 95 LEU A O 1
ATOM 745 N N . THR A 1 96 ? -10.198 4.530 20.524 1.00 92.62 96 THR A N 1
ATOM 746 C CA . THR A 1 96 ? -11.331 3.671 20.895 1.00 92.62 96 THR A CA 1
ATOM 747 C C . THR A 1 96 ? -11.137 3.048 22.278 1.00 92.62 96 THR A C 1
ATOM 749 O O . THR A 1 96 ? -12.073 3.001 23.081 1.00 92.62 96 THR A O 1
ATOM 752 N N . THR A 1 97 ? -9.919 2.606 22.591 1.00 90.44 97 THR A N 1
ATOM 753 C CA . THR A 1 97 ? -9.591 1.979 23.877 1.00 90.44 97 THR A CA 1
ATOM 754 C C . THR A 1 97 ? -9.705 2.977 25.029 1.00 90.44 97 THR A C 1
ATOM 756 O O . THR A 1 97 ? -10.384 2.700 26.022 1.00 90.44 97 THR A O 1
ATOM 759 N N . THR A 1 98 ? -9.137 4.175 24.870 1.00 89.44 98 THR A N 1
ATOM 760 C CA . THR A 1 98 ? -9.190 5.236 25.891 1.00 89.44 98 THR A CA 1
ATOM 761 C C . THR A 1 98 ? -10.616 5.746 26.130 1.00 89.44 98 THR A C 1
ATOM 763 O O . THR A 1 98 ? -11.037 5.929 27.277 1.00 89.44 98 THR A O 1
ATOM 766 N N . LEU A 1 99 ? -11.416 5.912 25.070 1.00 88.75 99 LEU A N 1
ATOM 767 C CA . LEU A 1 99 ? -12.824 6.307 25.183 1.00 88.75 99 LEU A CA 1
ATOM 768 C C . LEU A 1 99 ? -13.677 5.223 25.855 1.00 88.75 99 LEU A C 1
ATOM 770 O O . LEU A 1 99 ? -14.543 5.530 26.683 1.00 88.75 99 LEU A O 1
ATOM 774 N N . LYS A 1 100 ? -13.425 3.947 25.542 1.00 89.06 100 LYS A N 1
ATOM 775 C CA . LYS A 1 100 ? -14.122 2.811 26.159 1.00 89.06 100 LYS A CA 1
ATOM 776 C C . LYS A 1 100 ? -13.816 2.713 27.652 1.00 89.06 100 LYS A C 1
ATOM 778 O O . LYS A 1 100 ? -14.735 2.482 28.441 1.00 89.06 100 LYS A O 1
ATOM 783 N N . GLU A 1 101 ? -12.567 2.945 28.054 1.00 88.38 101 GLU A N 1
ATOM 784 C CA . GLU A 1 101 ? -12.172 2.974 29.463 1.00 88.38 101 GLU A CA 1
ATOM 785 C C . GLU A 1 101 ? -12.891 4.094 30.230 1.00 88.38 101 GLU A C 1
ATOM 787 O O . GLU A 1 101 ? -13.503 3.830 31.269 1.00 88.38 101 GLU A O 1
ATOM 792 N N . LYS A 1 102 ? -12.906 5.321 29.688 1.00 85.88 102 LYS A N 1
ATOM 793 C CA . LYS A 1 102 ? -13.627 6.455 30.295 1.00 85.88 102 LYS A CA 1
ATOM 794 C C . LYS A 1 102 ? -15.117 6.158 30.468 1.00 85.88 102 LYS A C 1
ATOM 796 O O . LYS A 1 102 ? -15.656 6.318 31.562 1.00 85.88 102 LYS A O 1
ATOM 801 N N . ARG A 1 103 ? -15.773 5.640 29.423 1.00 87.88 103 ARG A N 1
ATOM 802 C CA . ARG A 1 103 ? -17.200 5.276 29.464 1.00 87.88 103 ARG A CA 1
ATOM 803 C C . ARG A 1 103 ? -17.490 4.184 30.502 1.00 87.88 103 ARG A C 1
ATOM 805 O O . ARG A 1 103 ? -18.540 4.209 31.145 1.00 87.88 103 ARG A O 1
ATOM 812 N N . ASN A 1 104 ? -16.584 3.223 30.676 1.00 86.88 104 ASN A N 1
ATOM 813 C CA . ASN A 1 104 ? -16.738 2.163 31.673 1.00 86.88 104 ASN A CA 1
ATOM 814 C C . ASN A 1 104 ? -16.575 2.687 33.107 1.00 86.88 104 ASN A C 1
ATOM 816 O O . ASN A 1 104 ? -17.374 2.315 33.969 1.00 86.88 104 ASN A O 1
ATOM 820 N N . LYS A 1 105 ? -15.608 3.583 33.358 1.00 86.69 105 LYS A N 1
ATOM 821 C CA . LYS A 1 105 ? -15.446 4.253 34.661 1.00 86.69 105 LYS A CA 1
ATOM 822 C C . LYS A 1 105 ? -16.705 5.036 35.039 1.00 86.69 105 LYS A C 1
ATOM 824 O O . LYS A 1 105 ? -17.251 4.818 36.117 1.00 86.69 105 LYS A O 1
ATOM 829 N N . GLU A 1 106 ? -17.245 5.828 34.114 1.00 85.62 106 GLU A N 1
ATOM 830 C CA . GLU A 1 106 ? -18.465 6.613 34.346 1.00 85.62 106 GLU A CA 1
ATOM 831 C C . GLU A 1 106 ? -19.699 5.726 34.616 1.00 85.62 106 GLU A C 1
ATOM 833 O O . GLU A 1 106 ? -20.493 5.994 35.522 1.00 85.62 106 GLU A O 1
ATOM 838 N N . LYS A 1 107 ? -19.861 4.618 33.874 1.00 84.12 107 LYS A N 1
ATOM 839 C CA . LYS A 1 107 ? -20.937 3.640 34.124 1.00 84.12 107 LYS A CA 1
ATOM 840 C C . LYS A 1 107 ? -20.816 2.982 35.500 1.00 84.12 107 LYS A C 1
ATOM 842 O O . LYS A 1 107 ? -21.838 2.771 36.160 1.00 84.12 107 LYS A O 1
ATOM 847 N N . ASN A 1 108 ? -19.600 2.647 35.926 1.00 81.50 108 ASN A N 1
ATOM 848 C CA . ASN A 1 108 ? -19.353 2.043 37.233 1.00 81.50 108 ASN A CA 1
ATOM 849 C C . ASN A 1 108 ? -19.620 3.035 38.368 1.00 81.50 108 ASN A C 1
ATOM 851 O O . ASN A 1 108 ? -20.272 2.671 39.345 1.00 81.50 108 ASN A O 1
ATOM 855 N N . GLU A 1 109 ? -19.227 4.298 38.208 1.00 80.31 109 GLU A N 1
ATOM 856 C CA . GLU A 1 109 ? -19.499 5.350 39.187 1.00 80.31 109 GLU A CA 1
ATOM 857 C C . GLU A 1 109 ? -21.006 5.622 39.330 1.00 80.31 109 GLU A C 1
ATOM 859 O O . GLU A 1 109 ? -21.538 5.624 40.443 1.00 80.31 109 GLU A O 1
ATOM 864 N N . LYS A 1 110 ? -21.738 5.726 38.210 1.00 79.69 110 LYS A N 1
ATOM 865 C CA . LYS A 1 110 ? -23.208 5.858 38.207 1.00 79.69 110 LYS A CA 1
ATOM 866 C C . LYS A 1 110 ? -23.902 4.669 38.883 1.00 79.69 110 LYS A C 1
ATOM 868 O O . LYS A 1 110 ? -24.860 4.862 39.632 1.00 79.69 110 LYS A O 1
ATOM 873 N N . ARG A 1 111 ? -23.423 3.436 38.670 1.00 76.31 111 ARG A N 1
ATOM 874 C CA . ARG A 1 111 ? -23.940 2.235 39.358 1.00 76.31 111 ARG A CA 1
ATOM 875 C C . ARG A 1 111 ? -23.637 2.240 40.856 1.00 76.31 111 ARG A C 1
ATOM 877 O O . ARG A 1 111 ? -24.497 1.821 41.628 1.00 76.31 111 ARG A O 1
ATOM 884 N N . SER A 1 112 ? -22.456 2.708 41.258 1.00 74.81 112 SER A N 1
ATOM 885 C CA . SER A 1 112 ? -22.065 2.797 42.669 1.00 74.81 112 SER A CA 1
ATOM 886 C C . SER A 1 112 ? -22.921 3.824 43.417 1.00 74.81 112 SER A C 1
ATOM 888 O O . SER A 1 112 ? -23.505 3.500 44.448 1.00 74.81 112 SER A O 1
ATOM 890 N N . ARG A 1 113 ? -23.140 5.010 42.826 1.00 75.56 113 ARG A N 1
ATOM 891 C CA . ARG A 1 113 ? -24.060 6.028 43.367 1.00 75.56 113 ARG A CA 1
ATOM 892 C C . ARG A 1 113 ? -25.499 5.516 43.462 1.00 75.56 113 ARG A C 1
ATOM 894 O O . ARG A 1 113 ? -26.152 5.710 44.481 1.00 75.56 113 ARG A O 1
ATOM 901 N N . LYS A 1 114 ? -25.983 4.792 42.444 1.00 70.50 114 LYS A N 1
ATOM 902 C CA . LYS A 1 114 ? -27.337 4.210 42.457 1.00 70.50 114 LYS A CA 1
ATOM 903 C C . LYS A 1 114 ? -27.506 3.120 43.525 1.00 70.50 114 LYS A C 1
ATOM 905 O O . LYS A 1 114 ? -28.592 2.996 44.069 1.00 70.50 114 LYS A O 1
ATOM 910 N N . LYS A 1 115 ? -26.459 2.349 43.848 1.00 59.31 115 LYS A N 1
ATOM 911 C CA . LYS A 1 115 ? -26.488 1.363 44.946 1.00 59.31 115 LYS A CA 1
ATOM 912 C C . LYS A 1 115 ? -26.352 1.999 46.333 1.00 59.31 115 LYS A C 1
ATOM 914 O O . LYS A 1 115 ? -26.978 1.501 47.258 1.00 59.31 115 LYS A O 1
ATOM 919 N N . GLY A 1 116 ? -25.584 3.082 46.470 1.00 59.59 116 GLY A N 1
ATOM 920 C CA . GLY A 1 116 ? -25.457 3.839 47.723 1.00 59.59 116 GLY A CA 1
ATOM 921 C C . GLY A 1 116 ? -26.688 4.683 48.080 1.00 59.59 116 GLY A C 1
ATOM 922 O O . GLY A 1 116 ? -26.868 5.023 49.241 1.00 59.59 116 GLY A O 1
ATOM 923 N N . ALA A 1 117 ? -27.548 4.991 47.103 1.00 58.12 117 ALA A N 1
ATOM 924 C CA . ALA A 1 117 ? -28.779 5.762 47.289 1.00 58.12 117 ALA A CA 1
ATOM 925 C C . ALA A 1 117 ? -30.044 4.908 47.529 1.00 58.12 117 ALA A C 1
ATOM 927 O O . ALA A 1 117 ? -31.124 5.471 47.704 1.00 58.12 117 ALA A O 1
ATOM 928 N N . LEU A 1 118 ? -29.957 3.567 47.527 1.00 52.00 118 LEU A N 1
ATOM 929 C CA . LEU A 1 118 ? -31.084 2.741 47.976 1.00 52.00 118 LEU A CA 1
ATOM 930 C C . LEU A 1 118 ? -31.137 2.762 49.513 1.00 52.00 118 LEU A C 1
ATOM 932 O O . LEU A 1 118 ? -30.128 2.435 50.141 1.00 52.00 118 LEU A O 1
ATOM 936 N N . PRO A 1 119 ? -32.285 3.098 50.136 1.00 42.16 119 PRO A N 1
ATOM 937 C CA . PRO A 1 119 ? -32.397 3.084 51.586 1.00 42.16 119 PRO A CA 1
ATOM 938 C C . PRO A 1 119 ? -32.127 1.667 52.093 1.00 42.16 119 PRO A C 1
ATOM 940 O O . PRO A 1 119 ? -32.629 0.687 51.534 1.00 42.16 119 PRO A O 1
ATOM 943 N N . ALA A 1 120 ? -31.314 1.566 53.146 1.00 48.72 120 ALA A N 1
ATOM 944 C CA . ALA A 1 120 ? -31.006 0.319 53.827 1.00 48.72 120 ALA A CA 1
ATOM 945 C C . ALA A 1 120 ? -32.303 -0.325 54.342 1.00 48.72 120 ALA A C 1
ATOM 947 O O . ALA A 1 120 ? -32.794 -0.022 55.429 1.00 48.72 120 ALA A O 1
ATOM 948 N N . LYS A 1 121 ? -32.883 -1.220 53.538 1.00 37.84 121 LYS A N 1
ATOM 949 C CA . LYS A 1 121 ? -34.011 -2.048 53.948 1.00 37.84 121 LYS A CA 1
ATOM 950 C C . LYS A 1 121 ? -33.471 -3.074 54.943 1.00 37.84 121 LYS A C 1
ATOM 952 O O . LYS A 1 121 ? -32.827 -4.042 54.546 1.00 37.84 121 LYS A O 1
ATOM 957 N N . LYS A 1 122 ? -33.703 -2.832 56.239 1.00 47.78 122 LYS A N 1
ATOM 958 C CA . LYS A 1 122 ? -33.524 -3.819 57.314 1.00 47.78 122 LYS A CA 1
ATOM 959 C C . LYS A 1 122 ? -34.239 -5.112 56.917 1.00 47.78 122 LYS A C 1
ATOM 961 O O . LYS A 1 122 ? -35.465 -5.142 56.892 1.00 47.78 122 LYS A O 1
ATOM 966 N N . SER A 1 123 ? -33.496 -6.170 56.622 1.00 40.50 123 SER A N 1
ATOM 967 C CA . SER A 1 123 ? -34.009 -7.538 56.677 1.00 40.50 123 SER A CA 1
ATOM 968 C C . SER A 1 123 ? -32.843 -8.520 56.661 1.00 40.50 123 SER A C 1
ATOM 970 O O . SER A 1 123 ? -32.078 -8.525 55.703 1.00 40.50 123 SER A O 1
ATOM 972 N N . GLY A 1 124 ? -32.723 -9.286 57.750 1.00 39.91 124 GLY A N 1
ATOM 973 C CA . GLY A 1 124 ? -32.041 -10.579 57.854 1.00 39.91 124 GLY A CA 1
ATOM 974 C C . GLY A 1 124 ? -30.603 -10.660 57.344 1.00 39.91 124 GLY A C 1
ATOM 975 O O . GLY A 1 124 ? -30.356 -10.679 56.143 1.00 39.91 124 GLY A O 1
ATOM 976 N N . MET A 1 125 ? -29.651 -10.807 58.264 1.00 38.41 125 MET A N 1
ATOM 977 C CA . MET A 1 125 ? -28.259 -11.144 57.970 1.00 38.41 125 MET A CA 1
ATOM 978 C C . MET A 1 125 ? -28.174 -12.474 57.201 1.00 38.41 125 MET A C 1
ATOM 980 O O . MET A 1 125 ? -28.128 -13.544 57.797 1.00 38.41 125 MET A O 1
ATOM 984 N N . GLN A 1 126 ? -28.165 -12.409 55.868 1.00 44.47 126 GLN A N 1
ATOM 985 C CA . GLN A 1 126 ? -27.850 -13.552 55.018 1.00 44.47 126 GLN A CA 1
ATOM 986 C C . GLN A 1 126 ? -26.333 -13.651 54.885 1.00 44.47 126 GLN A C 1
ATOM 988 O O . GLN A 1 126 ? -25.685 -12.827 54.233 1.00 44.47 126 GLN A O 1
ATOM 993 N N . VAL A 1 127 ? -25.772 -14.659 55.550 1.00 50.38 127 VAL A N 1
ATOM 994 C CA . VAL A 1 127 ? -24.373 -15.066 55.420 1.00 50.38 127 VAL A CA 1
ATOM 995 C C . VAL A 1 127 ? -24.128 -15.427 53.954 1.00 50.38 127 VAL A C 1
ATOM 997 O O . VAL A 1 127 ? -24.631 -16.430 53.456 1.00 50.38 127 VAL A O 1
ATOM 1000 N N . LYS A 1 128 ? -23.379 -14.584 53.236 1.00 50.75 128 LYS A N 1
ATOM 1001 C CA . LYS A 1 128 ? -22.973 -14.852 51.852 1.00 50.75 128 LYS A CA 1
ATOM 1002 C C . LYS A 1 128 ? -21.930 -15.960 51.839 1.00 50.75 128 LYS A C 1
ATOM 1004 O O . LYS A 1 128 ? -20.747 -15.701 52.047 1.00 50.75 128 LYS A O 1
ATOM 1009 N N . ILE A 1 129 ? -22.365 -17.180 51.563 1.00 54.28 129 ILE A N 1
ATOM 1010 C CA . ILE A 1 129 ? -21.462 -18.284 51.253 1.00 54.28 129 ILE A CA 1
ATOM 1011 C C . ILE A 1 129 ? -20.918 -18.033 49.830 1.00 54.28 129 ILE A C 1
ATOM 1013 O O . ILE A 1 129 ? -21.705 -17.860 48.901 1.00 54.28 129 ILE A O 1
ATOM 1017 N N . PRO A 1 130 ? -19.591 -17.973 49.612 1.00 54.19 130 PRO A N 1
ATOM 1018 C CA . PRO A 1 130 ? -18.997 -17.540 48.340 1.00 54.19 130 PRO A CA 1
ATOM 1019 C C . PRO A 1 130 ? -19.089 -18.574 47.200 1.00 54.19 130 PRO A C 1
ATOM 1021 O O . PRO A 1 130 ? -18.614 -18.311 46.096 1.00 54.19 130 PRO A O 1
ATOM 1024 N N . PHE A 1 131 ? -19.716 -19.732 47.427 1.00 54.22 131 PHE A N 1
ATOM 1025 C CA . PHE A 1 131 ? -19.805 -20.824 46.460 1.00 54.22 131 PHE A CA 1
ATOM 1026 C C . PHE A 1 131 ? -21.264 -21.141 46.098 1.00 54.22 131 PHE A C 1
ATOM 1028 O O . PHE A 1 131 ? -21.964 -21.839 46.827 1.00 54.22 131 PHE A O 1
ATOM 1035 N N . LYS A 1 132 ? -21.681 -20.704 44.899 1.00 59.44 132 LYS A N 1
ATOM 1036 C CA . LYS A 1 132 ? -22.984 -21.016 44.274 1.00 59.44 132 LYS A CA 1
ATOM 1037 C C . LYS A 1 132 ? -23.423 -22.494 44.311 1.00 59.44 132 LYS A C 1
ATOM 1039 O O . LYS A 1 132 ? -24.621 -22.715 44.457 1.00 59.44 132 LYS A O 1
ATOM 1044 N N . PRO A 1 133 ? -22.552 -23.520 44.187 1.00 60.62 133 PRO A N 1
ATOM 1045 C CA . PRO A 1 133 ? -23.034 -24.904 44.244 1.00 60.62 133 PRO A CA 1
ATOM 1046 C C . PRO A 1 133 ? -23.580 -25.320 45.622 1.00 60.62 133 PRO A C 1
ATOM 1048 O O . PRO A 1 133 ? -24.373 -26.256 45.688 1.00 60.62 133 PRO A O 1
ATOM 1051 N N . LEU A 1 134 ? -23.209 -24.630 46.709 1.00 57.25 134 LEU A N 1
ATOM 1052 C CA . LEU A 1 134 ? -23.665 -24.959 48.065 1.00 57.25 134 LEU A CA 1
ATOM 1053 C C . LEU A 1 134 ? -25.063 -24.403 48.386 1.00 57.25 134 LEU A C 1
ATOM 1055 O O . LEU A 1 134 ? -25.767 -24.998 49.198 1.00 57.25 134 LEU A O 1
ATOM 1059 N N . GLU A 1 135 ? -25.505 -23.329 47.719 1.00 60.12 135 GLU A N 1
ATOM 1060 C CA . GLU A 1 135 ? -26.854 -22.764 47.907 1.00 60.12 135 GLU A CA 1
ATOM 1061 C C . GLU A 1 135 ? -27.942 -23.778 47.517 1.00 60.12 135 GLU A C 1
ATOM 1063 O O . GLU A 1 135 ? -28.887 -23.998 48.270 1.00 60.12 135 GLU A O 1
ATOM 1068 N N . ASN A 1 136 ? -27.765 -24.484 46.395 1.00 64.12 136 ASN A N 1
ATOM 1069 C CA . ASN A 1 136 ? -28.714 -25.513 45.957 1.00 64.12 136 ASN A CA 1
ATOM 1070 C C . ASN A 1 136 ? -28.761 -26.727 46.897 1.00 64.12 136 ASN A C 1
ATOM 1072 O O . ASN A 1 136 ? -29.807 -27.365 47.019 1.00 64.12 136 ASN A O 1
ATOM 1076 N N . ILE A 1 137 ? -27.646 -27.058 47.555 1.00 70.94 137 ILE A N 1
ATOM 1077 C CA . ILE A 1 137 ? -27.596 -28.156 48.530 1.00 70.94 137 ILE A CA 1
ATOM 1078 C C . ILE A 1 137 ? -28.327 -27.743 49.808 1.00 70.94 137 ILE A C 1
ATOM 1080 O O . ILE A 1 137 ? -29.120 -28.526 50.326 1.00 70.94 137 ILE A O 1
ATOM 1084 N N . LEU A 1 138 ? -28.120 -26.508 50.271 1.00 68.75 138 LEU A N 1
ATOM 1085 C CA . LEU A 1 138 ? -28.784 -25.974 51.458 1.00 68.75 138 LEU A CA 1
ATOM 1086 C C . LEU A 1 138 ? -30.309 -25.907 51.270 1.00 68.75 138 LEU A C 1
ATOM 1088 O O . LEU A 1 138 ? -31.046 -26.429 52.101 1.00 68.75 138 LEU A O 1
ATOM 1092 N N . ILE A 1 139 ? -30.774 -25.382 50.128 1.00 70.31 139 ILE A N 1
ATOM 1093 C CA . ILE A 1 139 ? -32.206 -25.319 49.774 1.00 70.31 139 ILE A CA 1
ATOM 1094 C C . ILE A 1 139 ? -32.816 -26.727 49.720 1.00 70.31 139 ILE A C 1
ATOM 1096 O O . ILE A 1 139 ? -33.932 -26.962 50.189 1.00 70.31 139 ILE A O 1
ATOM 1100 N N . LYS A 1 140 ? -32.076 -27.702 49.175 1.00 73.69 140 LYS A N 1
ATOM 1101 C CA . LYS A 1 140 ? -32.534 -29.092 49.119 1.00 73.69 140 LYS A CA 1
ATOM 1102 C C . LYS A 1 140 ? -32.621 -29.719 50.513 1.00 73.69 140 LYS A C 1
ATOM 1104 O O . LYS A 1 140 ? -33.586 -30.437 50.770 1.00 73.69 140 LYS A O 1
ATOM 1109 N N . MET A 1 141 ? -31.681 -29.427 51.415 1.00 71.00 141 MET A N 1
ATOM 1110 C CA . MET A 1 141 ? -31.739 -29.901 52.803 1.00 71.00 141 MET A CA 1
ATOM 1111 C C . MET A 1 141 ? -32.892 -29.266 53.592 1.00 71.00 141 MET A C 1
ATOM 1113 O O . MET A 1 141 ? -33.623 -29.997 54.257 1.00 71.00 141 MET A O 1
ATOM 1117 N N . GLU A 1 142 ? -33.125 -27.956 53.469 1.00 68.25 142 GLU A N 1
ATOM 1118 C CA . GLU A 1 142 ? -34.277 -27.287 54.101 1.00 68.25 142 GLU A CA 1
ATOM 1119 C C . GLU A 1 142 ? -35.609 -27.901 53.651 1.00 68.25 142 GLU A C 1
ATOM 1121 O O . GLU A 1 142 ? -36.484 -28.169 54.476 1.00 68.25 142 GLU A O 1
ATOM 1126 N N . SER A 1 143 ? -35.739 -28.225 52.359 1.00 72.25 143 SER A N 1
ATOM 1127 C CA . SER A 1 143 ? -36.950 -28.865 51.827 1.00 72.25 143 SER A CA 1
ATOM 1128 C C . SER A 1 143 ? -37.202 -30.280 52.371 1.00 72.25 143 SER A C 1
ATOM 1130 O O . SER A 1 143 ? -38.345 -30.735 52.386 1.00 72.25 143 SER A O 1
ATOM 1132 N N . LEU A 1 144 ? -36.151 -30.979 52.818 1.00 69.75 144 LEU A N 1
ATOM 1133 C CA . LEU A 1 144 ? -36.246 -32.320 53.404 1.00 69.75 144 LEU A CA 1
ATOM 1134 C C . LEU A 1 144 ? -36.553 -32.272 54.904 1.00 69.75 144 LEU A C 1
ATOM 1136 O O .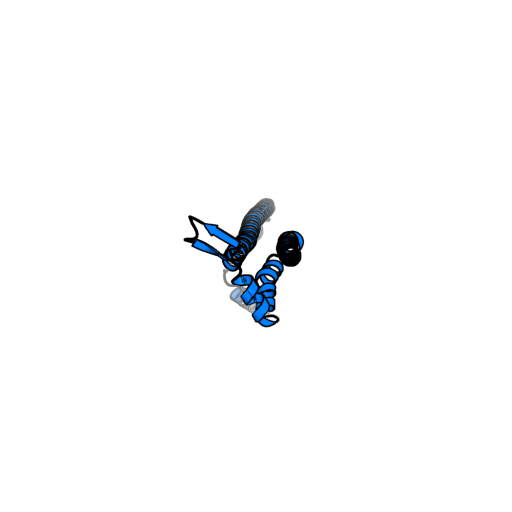 LEU A 1 144 ? -37.238 -33.157 55.409 1.00 69.75 144 LEU A O 1
ATOM 1140 N N . ILE A 1 145 ? -36.082 -31.237 55.601 1.00 68.38 145 ILE A N 1
ATOM 1141 C CA . ILE A 1 145 ? -36.332 -31.038 57.033 1.00 68.38 145 ILE A CA 1
ATOM 1142 C C . ILE A 1 145 ? -37.759 -30.530 57.270 1.00 68.38 145 ILE A C 1
ATOM 1144 O O . ILE A 1 145 ? -38.414 -30.988 58.194 1.00 68.38 145 ILE A O 1
ATOM 1148 N N . SER A 1 146 ? -38.284 -29.665 56.395 1.00 64.38 146 SER A N 1
ATOM 1149 C CA . SER A 1 146 ? -39.659 -29.143 56.490 1.00 64.38 146 SER A CA 1
ATOM 1150 C C . SER A 1 146 ? -40.755 -30.170 56.151 1.00 64.38 146 SER A C 1
ATOM 1152 O O . SER A 1 146 ? -41.938 -29.844 56.248 1.00 64.38 146 SER A O 1
ATOM 1154 N N . LYS A 1 147 ? -40.390 -31.374 55.687 1.00 58.50 147 LYS A N 1
ATOM 1155 C CA . LYS A 1 147 ? -41.329 -32.428 55.259 1.00 58.50 147 LYS A CA 1
ATOM 1156 C C . LYS A 1 147 ? -41.449 -33.601 56.242 1.00 58.50 147 LYS A C 1
ATOM 1158 O O . LYS A 1 147 ? -42.108 -34.585 55.907 1.00 58.50 147 LYS A O 1
ATOM 1163 N N . ARG A 1 148 ? -40.819 -33.506 57.414 1.00 51.34 148 ARG A N 1
ATOM 1164 C CA . ARG A 1 148 ? -41.071 -34.362 58.583 1.00 51.34 148 ARG A CA 1
ATOM 1165 C C . ARG A 1 148 ? -41.851 -33.581 59.624 1.00 51.34 148 ARG A C 1
ATOM 1167 O O . ARG A 1 148 ? -42.655 -34.239 60.311 1.00 51.34 148 ARG A O 1
#